Protein AF-A0A174WHJ7-F1 (afdb_monomer_lite)

Foldseek 3Di:
DDDDFDDKDWDADPVQQKIKIWGWDWDFDPPDPDRDIDIDTPDMDIGHNVRVVVVVVVVVVVVVVVPD

pLDDT: mean 87.86, std 11.75, range [47.97, 96.88]

Organism: NCBI:txid33039

Secondary structure (DSSP, 8-state):
------EEEEEEETTTTEEEEEEEEEEE--SSSS--EEEEEEEEEEEEHHHHHHHHHHHHHHHHTT--

Sequence (68 aa):
MLQYVNGFSCAMDSEKDELIIKLLQRSPDFTDDNDGVIMDEVATIVMGKVTAQRLLEGLKEMLEDEVV

Radius of gyration: 16.32 Å; chains: 1; bounding box: 34×21×48 Å

Structure (mmCIF, N/CA/C/O backbone):
data_AF-A0A174WHJ7-F1
#
_entry.id   AF-A0A174WHJ7-F1
#
loop_
_atom_site.group_PDB
_atom_site.id
_atom_site.type_symbol
_atom_site.label_atom_id
_atom_site.label_alt_id
_atom_site.label_comp_id
_atom_site.label_asym_id
_atom_site.label_entity_id
_atom_site.label_seq_id
_atom_site.pdbx_PDB_ins_code
_atom_site.Cartn_x
_atom_site.Cartn_y
_atom_site.Cartn_z
_atom_site.occupancy
_atom_site.B_iso_or_equiv
_atom_site.auth_seq_id
_atom_site.auth_comp_id
_atom_site.auth_asym_id
_atom_site.auth_atom_id
_atom_site.pdbx_PDB_model_num
ATOM 1 N N . MET A 1 1 ? 14.326 -9.740 -15.576 1.00 63.75 1 MET A N 1
ATOM 2 C CA . MET A 1 1 ? 14.706 -8.490 -14.889 1.00 63.75 1 MET A CA 1
ATOM 3 C C . MET A 1 1 ? 14.531 -8.736 -13.398 1.00 63.75 1 MET A C 1
ATOM 5 O O . MET A 1 1 ? 13.555 -9.388 -13.043 1.00 63.75 1 MET A O 1
ATOM 9 N N . LEU A 1 2 ? 15.495 -8.356 -12.557 1.00 78.25 2 LEU A N 1
ATOM 10 C CA . LEU A 1 2 ? 15.368 -8.542 -11.108 1.00 78.25 2 LEU A CA 1
ATOM 11 C C . LEU A 1 2 ? 14.306 -7.558 -10.596 1.00 78.25 2 LEU A C 1
ATOM 13 O O . LEU A 1 2 ? 14.413 -6.377 -10.909 1.00 78.25 2 LEU A O 1
ATOM 17 N N . GLN A 1 3 ? 13.296 -8.031 -9.864 1.00 82.38 3 GLN A N 1
ATOM 18 C CA . GLN A 1 3 ? 12.315 -7.149 -9.230 1.00 82.38 3 GLN A CA 1
ATOM 19 C C . GLN A 1 3 ? 12.831 -6.706 -7.861 1.00 82.38 3 GLN A C 1
ATOM 21 O O . GLN A 1 3 ? 13.258 -7.539 -7.060 1.00 82.38 3 GLN A O 1
ATOM 26 N N . TYR A 1 4 ? 12.790 -5.407 -7.592 1.00 90.69 4 TYR A N 1
ATOM 27 C CA . TYR A 1 4 ? 13.135 -4.819 -6.301 1.00 90.69 4 TYR A CA 1
ATOM 28 C C . TYR A 1 4 ? 12.238 -3.616 -6.014 1.00 90.69 4 TYR A C 1
ATOM 30 O O . TYR A 1 4 ? 11.741 -2.952 -6.918 1.00 90.69 4 TYR A O 1
ATOM 38 N N . VAL A 1 5 ? 12.034 -3.322 -4.734 1.00 94.06 5 VAL A N 1
ATOM 39 C CA . VAL A 1 5 ? 11.210 -2.191 -4.301 1.00 94.06 5 VAL A CA 1
ATOM 40 C C . VAL A 1 5 ? 12.123 -1.024 -3.950 1.00 94.06 5 VAL A C 1
ATOM 42 O O . VAL A 1 5 ? 12.994 -1.152 -3.093 1.00 94.06 5 VAL A O 1
ATOM 45 N N . ASN A 1 6 ? 11.920 0.118 -4.600 1.00 93.81 6 ASN A N 1
ATOM 46 C CA . ASN A 1 6 ? 12.610 1.377 -4.283 1.00 93.81 6 ASN A CA 1
ATOM 47 C C . ASN A 1 6 ? 11.649 2.578 -4.221 1.00 93.81 6 ASN A C 1
ATOM 49 O O . ASN A 1 6 ? 12.081 3.728 -4.152 1.00 93.81 6 ASN A O 1
ATOM 53 N N . GLY A 1 7 ? 10.343 2.324 -4.247 1.00 93.94 7 GLY A N 1
ATOM 54 C CA . GLY A 1 7 ? 9.318 3.331 -4.056 1.00 93.94 7 GLY A CA 1
ATOM 55 C C . GLY A 1 7 ? 8.034 2.717 -3.523 1.00 93.94 7 GLY A C 1
ATOM 56 O O . GLY A 1 7 ? 7.831 1.505 -3.563 1.00 93.94 7 GLY A O 1
ATOM 57 N N . PHE A 1 8 ? 7.146 3.573 -3.039 1.00 95.44 8 PHE A N 1
ATOM 58 C CA . PHE A 1 8 ? 5.786 3.185 -2.704 1.00 95.44 8 PHE A CA 1
ATOM 59 C C . PHE A 1 8 ? 4.816 4.333 -2.997 1.00 95.44 8 PHE A C 1
ATOM 61 O O . PHE A 1 8 ? 5.225 5.492 -3.123 1.00 95.44 8 PHE A O 1
ATOM 68 N N . SER A 1 9 ? 3.534 4.010 -3.112 1.00 94.75 9 SER A N 1
ATOM 69 C CA . SER A 1 9 ? 2.431 4.964 -3.045 1.00 94.75 9 SER A CA 1
ATOM 70 C C . SER A 1 9 ? 1.365 4.446 -2.086 1.00 94.75 9 SER A C 1
ATOM 72 O O . SER A 1 9 ? 1.289 3.250 -1.803 1.00 94.75 9 SER A O 1
ATOM 74 N N . CYS A 1 10 ? 0.575 5.361 -1.535 1.00 94.00 10 CYS A N 1
ATOM 75 C CA . CYS A 1 10 ? -0.426 5.054 -0.527 1.00 94.00 10 CYS A CA 1
ATOM 76 C C . CYS A 1 10 ? -1.729 5.783 -0.862 1.00 94.00 10 CYS A C 1
ATOM 78 O O . CYS A 1 10 ? -1.694 6.952 -1.254 1.00 94.00 10 CYS A O 1
ATOM 80 N N . ALA A 1 11 ? -2.858 5.096 -0.720 1.00 94.81 11 ALA A N 1
ATOM 81 C CA . ALA A 1 11 ? -4.191 5.644 -0.930 1.00 94.81 11 ALA A CA 1
ATOM 82 C C . ALA A 1 11 ? -5.182 5.059 0.084 1.00 94.81 11 ALA A C 1
ATOM 84 O O . ALA A 1 11 ? -4.979 3.960 0.596 1.00 94.81 11 ALA A O 1
ATOM 85 N N . MET A 1 12 ? -6.261 5.794 0.350 1.00 93.94 12 MET A N 1
ATOM 86 C CA . MET A 1 12 ? -7.378 5.334 1.174 1.00 93.94 12 MET A CA 1
ATOM 87 C C . MET A 1 12 ? -8.603 5.120 0.282 1.00 93.94 12 MET A C 1
ATOM 89 O O . MET A 1 12 ? -9.003 6.041 -0.430 1.00 93.94 12 MET A O 1
ATOM 93 N N . ASP A 1 13 ? -9.200 3.934 0.339 1.00 93.44 13 ASP A N 1
ATOM 94 C CA . ASP A 1 13 ? -10.538 3.663 -0.187 1.00 93.44 13 ASP A CA 1
ATOM 95 C C . ASP A 1 13 ? -11.554 4.013 0.909 1.00 93.44 13 ASP A C 1
ATOM 97 O O . ASP A 1 13 ? -11.707 3.295 1.899 1.00 93.44 13 ASP A O 1
ATOM 101 N N . SER A 1 14 ? -12.220 5.157 0.750 1.00 90.56 14 SER A N 1
ATOM 102 C CA . SER A 1 14 ? -13.190 5.670 1.721 1.00 90.56 14 SER A CA 1
ATOM 103 C C . SER A 1 14 ? -14.514 4.908 1.741 1.00 90.56 14 SER A C 1
ATOM 105 O O . SER A 1 14 ? -15.265 5.045 2.701 1.00 90.56 14 SER A O 1
ATOM 107 N N . GLU A 1 15 ? -14.841 4.148 0.693 1.00 93.50 15 GLU A N 1
ATOM 108 C CA . GLU A 1 15 ? -16.072 3.347 0.670 1.00 93.50 15 GLU A CA 1
ATOM 109 C C . GLU A 1 15 ? -15.900 2.063 1.482 1.00 93.50 15 GLU A C 1
ATOM 111 O O . GLU A 1 15 ? -16.841 1.605 2.133 1.00 93.50 15 GLU A O 1
ATOM 116 N N . LYS A 1 16 ? -14.691 1.494 1.460 1.00 92.44 16 LYS A N 1
ATOM 117 C CA . LYS A 1 16 ? -14.366 0.236 2.144 1.00 92.44 16 LYS A CA 1
ATOM 118 C C . LYS A 1 16 ? -13.614 0.414 3.459 1.00 92.44 16 LYS A C 1
ATOM 120 O O . LYS A 1 16 ? -13.389 -0.575 4.153 1.00 92.44 16 LYS A O 1
ATOM 125 N N . ASP A 1 17 ? -13.241 1.646 3.812 1.00 93.81 17 ASP A N 1
ATOM 126 C CA . ASP A 1 17 ? -12.353 1.945 4.942 1.00 93.81 17 ASP A CA 1
ATOM 127 C C . ASP A 1 17 ? -11.034 1.132 4.859 1.00 93.81 17 ASP A C 1
ATOM 129 O O . ASP A 1 17 ? -10.554 0.555 5.845 1.00 93.81 17 ASP A O 1
ATOM 133 N N . GLU A 1 18 ? -10.446 1.066 3.658 1.00 96.31 18 GLU A N 1
ATOM 134 C CA . GLU A 1 18 ? -9.228 0.300 3.363 1.00 96.31 18 GLU A CA 1
ATOM 135 C C . GLU A 1 18 ? -8.042 1.211 3.018 1.00 96.31 18 GLU A C 1
ATOM 137 O O . GLU A 1 18 ? -8.134 2.115 2.191 1.00 96.31 18 GLU A O 1
ATOM 142 N N . LEU A 1 19 ? -6.885 0.923 3.612 1.00 96.25 19 LEU A N 1
ATOM 143 C CA . LEU A 1 19 ? -5.595 1.492 3.247 1.00 96.25 19 LEU A CA 1
ATOM 144 C C . LEU A 1 19 ? -4.928 0.607 2.190 1.00 96.25 19 LEU A C 1
ATOM 146 O O . LEU A 1 19 ? -4.712 -0.586 2.415 1.00 96.25 19 LEU A O 1
ATOM 150 N N . ILE A 1 20 ? -4.550 1.202 1.065 1.00 96.38 20 ILE A N 1
ATOM 151 C CA . ILE A 1 20 ? -3.869 0.526 -0.038 1.00 96.38 20 ILE A CA 1
ATOM 152 C C . ILE A 1 20 ? -2.450 1.077 -0.140 1.00 96.38 20 ILE A C 1
ATOM 154 O O . ILE A 1 20 ? -2.258 2.276 -0.342 1.00 96.38 20 ILE A O 1
ATOM 158 N N . ILE A 1 21 ? -1.455 0.198 -0.044 1.00 96.38 21 ILE A N 1
ATOM 159 C CA . ILE A 1 21 ? -0.044 0.520 -0.263 1.00 96.38 21 ILE A CA 1
ATOM 160 C C . ILE A 1 21 ? 0.427 -0.229 -1.503 1.00 96.38 21 ILE A C 1
ATOM 162 O O . ILE A 1 21 ? 0.402 -1.459 -1.537 1.00 96.38 21 ILE A O 1
ATOM 166 N N . LYS A 1 22 ? 0.891 0.507 -2.510 1.00 96.69 22 LYS A N 1
ATOM 167 C CA . LYS A 1 22 ? 1.536 -0.064 -3.693 1.00 96.69 22 LYS A CA 1
ATOM 168 C C . LYS A 1 22 ? 3.037 0.072 -3.559 1.00 96.69 22 LYS A C 1
ATOM 170 O O . LYS A 1 22 ? 3.540 1.178 -3.383 1.00 96.69 22 LYS A O 1
ATOM 175 N N . LEU A 1 23 ? 3.747 -1.039 -3.660 1.00 96.50 23 LEU A N 1
ATOM 176 C CA . LEU A 1 23 ? 5.199 -1.082 -3.733 1.00 96.50 23 LEU A CA 1
ATOM 177 C C . LEU A 1 23 ? 5.607 -0.995 -5.197 1.00 96.50 23 LEU A C 1
ATOM 179 O O . LEU A 1 23 ? 5.102 -1.735 -6.041 1.00 96.50 23 LEU A O 1
ATOM 183 N N . LEU A 1 24 ? 6.503 -0.061 -5.487 1.00 95.50 24 LEU A N 1
ATOM 184 C CA . LEU A 1 24 ? 6.865 0.334 -6.837 1.00 95.50 24 LEU A CA 1
ATOM 185 C C . LEU A 1 24 ? 8.357 0.108 -7.071 1.00 95.50 24 LEU A C 1
ATOM 187 O O . LEU A 1 24 ? 9.187 0.329 -6.181 1.00 95.50 24 LEU A O 1
ATOM 191 N N . GLN A 1 25 ? 8.682 -0.264 -8.301 1.00 94.62 25 GLN A N 1
ATOM 192 C CA . GLN A 1 25 ? 10.025 -0.205 -8.845 1.00 94.62 25 GLN A CA 1
ATOM 193 C C . GLN A 1 25 ? 10.102 0.982 -9.800 1.00 94.62 25 GLN A C 1
ATOM 195 O O . GLN A 1 25 ? 9.382 1.060 -10.789 1.00 94.62 25 GLN A O 1
ATOM 200 N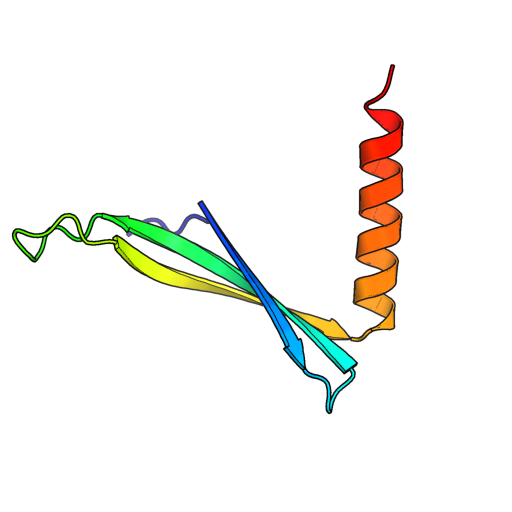 N . ARG A 1 26 ? 10.993 1.915 -9.486 1.00 91.56 26 ARG A N 1
ATOM 201 C CA . ARG A 1 26 ? 11.349 3.054 -10.323 1.00 91.56 26 ARG A CA 1
ATOM 202 C C . ARG A 1 26 ? 12.646 2.723 -11.032 1.00 91.56 26 ARG A C 1
ATOM 204 O O . ARG A 1 26 ? 13.651 2.462 -10.362 1.00 91.56 26 ARG A O 1
ATOM 211 N N . SER A 1 27 ? 12.631 2.739 -12.353 1.00 89.56 27 SER A N 1
ATOM 212 C CA . SER A 1 27 ? 13.833 2.552 -13.164 1.00 89.56 27 SER A CA 1
ATOM 213 C C . SER A 1 27 ? 13.938 3.655 -14.214 1.00 89.56 27 SER A C 1
ATOM 215 O O . SER A 1 27 ? 12.908 4.200 -14.611 1.00 89.56 27 SER A O 1
ATOM 217 N N . PRO A 1 28 ? 15.154 4.051 -14.621 1.00 87.31 28 PRO A N 1
ATOM 218 C CA . PRO A 1 28 ? 15.308 5.012 -15.702 1.00 87.31 28 PRO A CA 1
ATOM 219 C C . PRO A 1 28 ? 14.687 4.453 -16.982 1.00 87.31 28 PRO A C 1
ATOM 221 O O . PRO A 1 28 ? 14.865 3.271 -17.293 1.00 87.31 28 PRO A O 1
ATOM 224 N N . ASP A 1 29 ? 13.971 5.300 -17.710 1.00 86.06 29 ASP A N 1
ATOM 225 C CA . ASP A 1 29 ? 13.548 4.983 -19.064 1.00 86.06 29 ASP A CA 1
ATOM 226 C C . ASP A 1 29 ? 14.714 5.248 -20.018 1.00 86.06 29 ASP A C 1
ATOM 228 O O . ASP A 1 29 ? 15.166 6.379 -20.156 1.00 86.06 29 ASP A O 1
ATOM 232 N N . PHE A 1 30 ? 15.230 4.194 -20.649 1.00 79.44 30 PHE A N 1
ATOM 233 C CA . PHE A 1 30 ? 16.313 4.296 -21.633 1.00 79.44 30 PHE A CA 1
ATOM 234 C C . PHE A 1 30 ? 15.797 4.297 -23.079 1.00 79.44 30 PHE A C 1
ATOM 236 O O . PHE A 1 30 ? 16.594 4.185 -24.011 1.00 79.44 30 PHE A O 1
ATOM 243 N N . THR A 1 31 ? 14.474 4.326 -23.276 1.00 76.19 31 THR A N 1
ATOM 244 C CA . THR A 1 31 ? 13.851 4.230 -24.605 1.00 76.19 31 THR A CA 1
ATOM 245 C C . THR A 1 31 ? 13.537 5.580 -25.244 1.00 76.19 31 THR A C 1
ATOM 247 O O . THR A 1 31 ? 13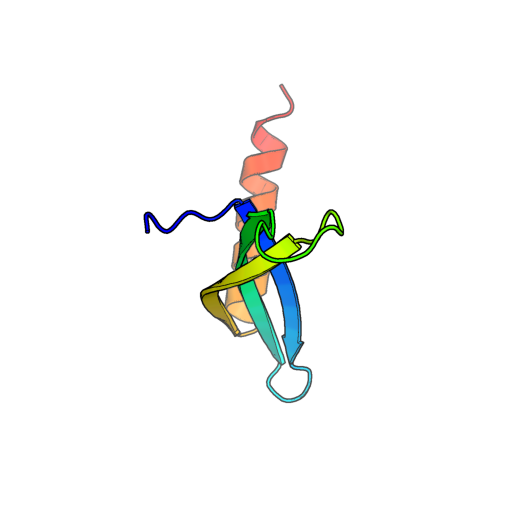.279 5.614 -26.446 1.00 76.19 31 THR A O 1
ATOM 250 N N . ASP A 1 32 ? 13.627 6.675 -24.487 1.00 65.50 32 ASP A N 1
ATOM 251 C CA . ASP A 1 32 ? 13.384 8.039 -24.961 1.00 65.50 32 ASP A CA 1
ATOM 252 C C . ASP A 1 32 ? 14.555 8.957 -24.556 1.00 65.50 32 ASP A C 1
ATOM 254 O O . ASP A 1 32 ? 15.157 8.761 -23.504 1.00 65.50 32 ASP A O 1
ATOM 258 N N . ASP A 1 33 ? 14.883 9.972 -25.366 1.00 68.12 33 ASP A N 1
ATOM 259 C CA . ASP A 1 33 ? 15.970 10.948 -25.091 1.00 68.12 33 ASP A CA 1
ATOM 260 C C . ASP A 1 33 ? 15.638 11.902 -23.916 1.00 68.12 33 ASP A C 1
ATOM 262 O O . ASP A 1 33 ? 16.388 12.829 -23.602 1.00 68.12 33 ASP A O 1
ATOM 266 N N . ASN A 1 34 ? 14.490 11.696 -23.270 1.00 63.56 34 ASN A N 1
ATOM 267 C CA . ASN A 1 34 ? 14.092 12.372 -22.046 1.00 63.56 34 ASN A CA 1
ATOM 268 C C . ASN A 1 34 ? 14.472 11.503 -20.846 1.00 63.56 34 ASN A C 1
ATOM 270 O O . ASN A 1 34 ? 14.241 10.299 -20.875 1.00 63.56 34 ASN A O 1
ATOM 274 N N . ASP A 1 35 ? 14.966 12.124 -19.769 1.00 69.25 35 ASP A N 1
ATOM 275 C CA . ASP A 1 35 ? 15.234 11.500 -18.459 1.00 69.25 35 A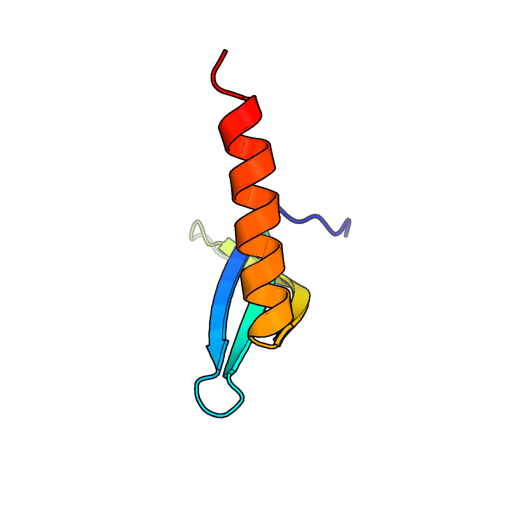SP A CA 1
ATOM 276 C C . ASP A 1 35 ? 13.932 10.997 -17.784 1.00 69.25 35 ASP A C 1
ATOM 278 O O . ASP A 1 35 ? 13.500 11.480 -16.732 1.00 69.25 35 ASP A O 1
ATOM 282 N N . GLY A 1 36 ? 13.248 10.055 -18.429 1.00 78.12 36 GLY A N 1
ATOM 283 C CA . GLY A 1 36 ? 12.003 9.455 -17.991 1.00 78.12 36 GLY A CA 1
ATOM 284 C C . GLY A 1 36 ? 12.234 8.440 -16.880 1.00 78.12 36 GLY A C 1
ATOM 285 O O . GLY A 1 36 ? 13.322 7.891 -16.701 1.00 78.12 36 GLY A O 1
ATOM 286 N N . VAL A 1 37 ? 11.182 8.171 -16.112 1.00 84.50 37 VAL A N 1
ATOM 287 C CA . VAL A 1 37 ? 11.188 7.133 -15.079 1.00 84.50 37 VAL A CA 1
ATOM 288 C C . VAL A 1 37 ? 10.041 6.175 -15.356 1.00 84.50 37 VAL A C 1
ATOM 290 O O . VAL A 1 37 ? 8.874 6.570 -15.325 1.00 84.50 37 VAL A O 1
ATOM 293 N N . ILE A 1 38 ? 10.377 4.907 -15.577 1.00 88.06 38 ILE A N 1
ATOM 294 C CA . ILE A 1 38 ? 9.419 3.807 -15.650 1.00 88.06 38 ILE A CA 1
ATOM 295 C C . ILE A 1 38 ? 9.031 3.425 -14.224 1.00 88.06 38 ILE A C 1
ATOM 297 O O . ILE A 1 38 ? 9.888 3.255 -13.350 1.00 88.06 38 ILE A O 1
ATOM 301 N N . MET A 1 39 ? 7.726 3.303 -13.999 1.00 90.31 39 MET A N 1
ATOM 302 C CA . MET A 1 39 ? 7.130 2.956 -12.714 1.00 90.31 39 MET A CA 1
ATOM 303 C C . MET A 1 39 ? 6.414 1.613 -12.845 1.00 90.31 39 MET A C 1
ATOM 305 O O . MET A 1 39 ? 5.314 1.554 -13.391 1.00 90.31 39 MET A O 1
ATOM 309 N N . ASP A 1 40 ? 7.013 0.557 -12.307 1.00 92.12 40 ASP A N 1
ATOM 310 C CA . ASP A 1 40 ? 6.420 -0.779 -12.281 1.00 92.12 40 ASP A CA 1
ATOM 311 C C . ASP A 1 40 ? 5.809 -1.073 -10.908 1.00 92.12 40 ASP A C 1
ATOM 313 O O . ASP A 1 40 ? 6.417 -0.807 -9.869 1.00 92.12 40 ASP A O 1
ATOM 317 N N . GLU A 1 41 ? 4.609 -1.652 -10.883 1.00 93.88 41 GLU A N 1
ATOM 318 C CA . GLU A 1 41 ? 4.018 -2.170 -9.647 1.00 93.88 41 GLU A CA 1
ATOM 319 C C . GLU A 1 41 ? 4.634 -3.535 -9.316 1.00 93.88 41 GLU A C 1
ATOM 321 O O . GLU A 1 41 ? 4.554 -4.473 -10.108 1.00 93.88 41 GLU A O 1
ATOM 326 N N . VAL A 1 42 ? 5.247 -3.646 -8.137 1.00 95.00 42 VAL A N 1
ATOM 327 C CA . VAL A 1 42 ? 5.861 -4.892 -7.651 1.00 95.00 42 VAL A CA 1
ATOM 328 C C . VAL A 1 42 ? 4.871 -5.681 -6.802 1.00 95.00 42 VAL A C 1
ATOM 330 O O . VAL A 1 42 ? 4.743 -6.893 -6.954 1.00 95.00 42 VAL A O 1
ATOM 333 N N . ALA A 1 43 ? 4.175 -5.000 -5.891 1.00 95.25 43 ALA A N 1
ATOM 334 C CA . ALA A 1 43 ? 3.191 -5.615 -5.010 1.00 95.25 43 ALA A CA 1
ATOM 335 C C . ALA A 1 43 ? 2.172 -4.587 -4.518 1.00 95.25 43 ALA A C 1
ATOM 337 O O . ALA A 1 43 ? 2.483 -3.403 -4.391 1.00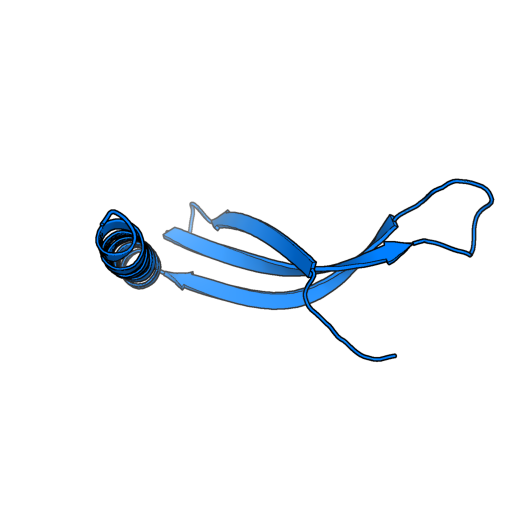 95.25 43 ALA A O 1
ATOM 338 N N . THR A 1 44 ? 0.984 -5.064 -4.156 1.00 96.38 44 THR A N 1
ATOM 339 C CA . THR A 1 44 ? -0.058 -4.255 -3.522 1.00 96.38 44 THR A CA 1
ATOM 340 C C . THR A 1 44 ? -0.478 -4.902 -2.209 1.00 96.38 44 THR A C 1
ATOM 342 O O . THR A 1 44 ? -0.792 -6.091 -2.161 1.00 96.38 44 THR A O 1
ATOM 345 N N . ILE A 1 45 ? -0.491 -4.108 -1.142 1.00 95.50 45 ILE A N 1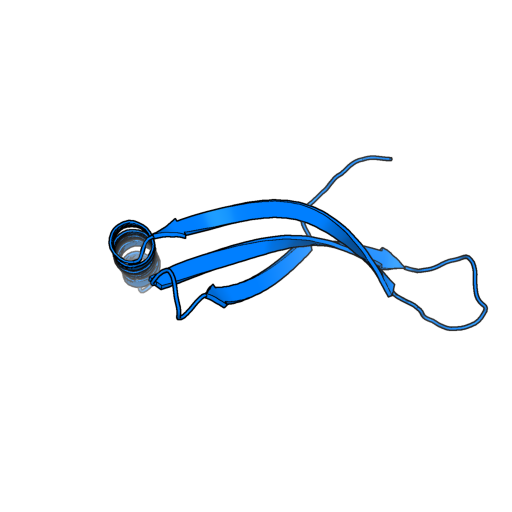
ATOM 346 C CA . ILE A 1 45 ? -0.974 -4.488 0.183 1.00 95.50 45 ILE A CA 1
ATOM 347 C C . ILE A 1 45 ? -2.272 -3.725 0.430 1.00 95.50 45 ILE A C 1
ATOM 349 O O . ILE A 1 45 ? -2.286 -2.496 0.384 1.00 95.50 45 ILE A O 1
ATOM 353 N N . VAL A 1 46 ? -3.349 -4.454 0.714 1.00 96.44 46 VAL A N 1
ATOM 354 C CA . VAL A 1 46 ? -4.646 -3.883 1.094 1.00 96.44 46 VAL A CA 1
ATOM 355 C C . VAL A 1 46 ? -4.912 -4.236 2.547 1.00 96.44 46 VAL A C 1
ATOM 357 O O . VAL A 1 46 ? -4.834 -5.402 2.937 1.00 96.44 46 VAL A O 1
ATOM 360 N N . MET A 1 47 ? -5.198 -3.227 3.359 1.00 96.88 47 MET A N 1
ATOM 361 C CA . MET A 1 47 ? -5.447 -3.379 4.785 1.00 96.88 47 MET A CA 1
ATOM 362 C C . MET A 1 47 ? -6.745 -2.690 5.161 1.00 96.88 47 MET A C 1
ATOM 364 O O . MET A 1 47 ? -6.895 -1.493 4.950 1.00 96.88 47 MET A O 1
ATOM 368 N N . GLY A 1 48 ? -7.650 -3.413 5.814 1.00 96.75 48 GLY A N 1
ATOM 369 C CA . GLY A 1 48 ? -8.777 -2.773 6.486 1.00 96.75 48 GLY A CA 1
ATOM 370 C C . GLY A 1 48 ? -8.306 -1.868 7.629 1.00 96.75 48 GLY A C 1
ATOM 371 O O . GLY A 1 48 ? -7.236 -2.080 8.215 1.00 96.75 48 GLY A O 1
ATOM 372 N N . LYS A 1 49 ? -9.140 -0.891 7.989 1.00 93.56 49 LYS A N 1
ATOM 373 C CA . LYS A 1 49 ? -8.899 0.112 9.038 1.00 93.56 49 LYS A CA 1
ATOM 374 C C . LYS A 1 49 ? -8.210 -0.408 10.302 1.00 93.56 49 LYS A C 1
ATOM 376 O O . LYS A 1 49 ? -7.226 0.183 10.732 1.00 93.56 49 LYS A O 1
ATOM 381 N N . VAL A 1 50 ? -8.690 -1.507 10.891 1.00 95.56 50 VAL A N 1
ATOM 382 C CA . VAL A 1 50 ? -8.124 -2.050 12.144 1.00 95.56 50 VAL A CA 1
ATOM 383 C C . VAL A 1 50 ? -6.678 -2.508 11.949 1.00 95.56 50 VAL A C 1
ATOM 385 O O . VAL A 1 50 ? -5.815 -2.199 12.766 1.00 95.56 50 VAL A O 1
ATOM 388 N N . THR A 1 51 ? -6.391 -3.217 10.856 1.00 95.88 51 THR A N 1
ATOM 389 C CA . THR A 1 51 ? -5.032 -3.676 10.538 1.00 95.88 51 THR A CA 1
ATOM 390 C C . THR A 1 51 ? -4.113 -2.494 10.235 1.00 95.88 51 THR A C 1
ATOM 392 O O . THR A 1 51 ? -2.989 -2.462 10.726 1.00 95.88 51 THR A O 1
ATOM 395 N N . ALA A 1 52 ? -4.603 -1.494 9.497 1.00 93.88 52 ALA A N 1
ATOM 396 C CA . ALA A 1 52 ? -3.850 -0.276 9.198 1.00 93.88 52 ALA A CA 1
ATOM 397 C C . ALA A 1 52 ? -3.515 0.538 10.464 1.00 93.88 52 ALA A C 1
ATOM 399 O O . ALA A 1 52 ? -2.398 1.034 10.602 1.00 93.88 52 ALA A O 1
ATOM 400 N N . GLN A 1 53 ? -4.451 0.640 11.413 1.00 93.88 53 GLN A N 1
ATOM 401 C CA . GLN A 1 53 ? -4.225 1.298 12.705 1.00 93.88 53 GLN A CA 1
ATOM 402 C C . GLN A 1 53 ? -3.178 0.562 13.545 1.00 93.88 53 GLN A C 1
ATOM 404 O O . GLN A 1 53 ? -2.253 1.193 14.046 1.00 93.88 53 GLN A O 1
ATOM 409 N N . ARG A 1 54 ? -3.264 -0.770 13.625 1.00 95.62 54 ARG A N 1
ATOM 410 C CA . ARG A 1 54 ? -2.269 -1.583 14.342 1.00 95.62 54 ARG A CA 1
ATOM 411 C C . ARG A 1 54 ? -0.880 -1.495 13.721 1.00 95.62 54 ARG A C 1
ATOM 413 O O . ARG A 1 54 ? 0.105 -1.475 14.447 1.00 95.62 54 ARG A O 1
ATOM 420 N N . LEU A 1 55 ? -0.795 -1.428 12.390 1.00 92.56 55 LEU A N 1
ATOM 421 C CA . LEU A 1 55 ? 0.476 -1.197 11.707 1.00 92.56 55 LEU A CA 1
ATOM 422 C C . LEU A 1 55 ? 1.081 0.148 12.129 1.00 92.56 55 LEU A C 1
ATOM 424 O O . LEU A 1 55 ? 2.264 0.204 12.442 1.00 92.56 55 LEU A O 1
ATOM 428 N N . LEU A 1 56 ? 0.281 1.216 12.172 1.00 91.62 56 LEU A N 1
ATOM 429 C CA . LEU A 1 56 ? 0.746 2.529 12.623 1.00 91.62 56 LEU A CA 1
ATOM 430 C C . LEU A 1 56 ? 1.234 2.503 14.078 1.00 91.62 56 LEU A C 1
ATOM 432 O O . LEU A 1 56 ? 2.261 3.104 14.372 1.00 91.62 56 LEU A O 1
ATOM 436 N N . GLU A 1 57 ? 0.501 1.842 14.974 1.00 94.19 57 GLU A N 1
ATOM 437 C CA . GLU A 1 57 ? 0.889 1.692 16.383 1.00 94.19 57 GLU A CA 1
ATOM 438 C C . GLU A 1 57 ? 2.227 0.958 16.510 1.00 94.19 57 GLU A C 1
ATOM 440 O O . GLU A 1 57 ? 3.157 1.504 17.096 1.00 94.19 57 GLU A O 1
ATOM 445 N N . GLY A 1 58 ? 2.375 -0.199 15.858 1.00 94.06 58 GLY A N 1
ATOM 446 C CA . GLY A 1 58 ? 3.632 -0.951 15.883 1.00 94.06 58 GLY A CA 1
ATOM 447 C C . GLY A 1 58 ? 4.810 -0.182 15.275 1.00 94.06 58 GLY A C 1
ATOM 448 O O . GLY A 1 58 ? 5.914 -0.226 15.807 1.00 94.06 58 GLY A O 1
ATOM 449 N N . LEU A 1 59 ? 4.589 0.579 14.196 1.00 91.38 59 LEU A N 1
ATOM 450 C CA . LEU A 1 59 ? 5.635 1.432 13.617 1.00 91.38 59 LEU A CA 1
ATOM 451 C C . LEU A 1 59 ? 6.048 2.569 14.559 1.00 91.38 59 LEU A C 1
ATOM 453 O O . LEU A 1 59 ? 7.224 2.916 14.597 1.00 91.38 59 LEU A O 1
ATOM 457 N N . LYS A 1 60 ? 5.106 3.157 15.307 1.00 91.94 60 LYS A N 1
ATOM 458 C CA . LYS A 1 60 ? 5.420 4.192 16.302 1.00 91.94 60 LYS A CA 1
ATOM 459 C C . LYS A 1 60 ? 6.254 3.632 17.445 1.00 91.94 60 LYS A C 1
ATOM 461 O O . LYS A 1 60 ? 7.266 4.237 17.767 1.00 91.94 60 LYS A O 1
ATOM 466 N N . GLU A 1 61 ? 5.877 2.475 17.985 1.00 93.69 61 GLU A N 1
ATOM 467 C CA . GLU A 1 61 ? 6.646 1.796 19.037 1.00 93.69 61 GLU A CA 1
ATOM 468 C C . GLU A 1 61 ? 8.097 1.554 18.593 1.00 93.69 61 GLU A C 1
ATOM 470 O O . GLU A 1 61 ? 9.032 1.896 19.309 1.00 93.69 61 GLU A O 1
ATOM 475 N N . MET A 1 62 ? 8.296 1.060 17.365 1.00 91.00 62 MET A N 1
ATOM 476 C CA . MET A 1 62 ? 9.638 0.817 16.823 1.00 91.00 62 MET A CA 1
ATOM 477 C C . MET A 1 62 ? 10.472 2.094 16.643 1.00 91.00 62 MET A C 1
ATOM 479 O O . MET A 1 62 ? 11.683 2.054 16.827 1.00 91.00 62 MET A O 1
ATOM 483 N N . LEU A 1 63 ? 9.847 3.209 16.252 1.00 88.12 63 LEU A N 1
ATOM 484 C CA . LEU A 1 63 ? 10.539 4.487 16.038 1.00 88.12 63 LEU A CA 1
ATOM 485 C C . LEU A 1 63 ? 10.80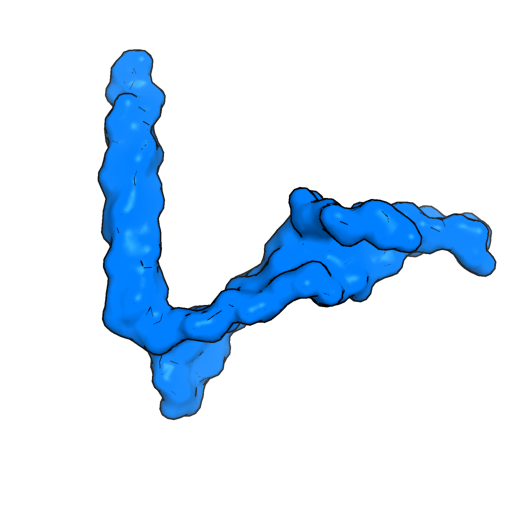9 5.242 17.347 1.00 88.12 63 LEU A C 1
ATOM 487 O O . LEU A 1 63 ? 11.756 6.023 17.415 1.00 88.12 63 LEU A O 1
ATOM 491 N N . GLU A 1 64 ? 9.986 5.039 18.375 1.00 80.00 64 GLU A N 1
ATOM 492 C CA . GLU A 1 64 ? 10.182 5.635 19.702 1.00 80.00 64 GLU A CA 1
ATOM 493 C C . GLU A 1 64 ? 11.367 4.992 20.447 1.00 80.00 64 GLU A C 1
ATOM 495 O O . GLU A 1 64 ? 12.078 5.695 21.166 1.00 80.00 64 GLU A O 1
ATOM 500 N N . ASP A 1 65 ? 11.660 3.711 20.193 1.00 60.62 65 ASP A N 1
ATOM 501 C CA . ASP A 1 65 ? 12.833 3.003 20.736 1.00 60.62 65 ASP A CA 1
ATOM 502 C C . ASP A 1 65 ? 14.177 3.409 20.083 1.00 60.62 65 ASP A C 1
ATOM 504 O O . ASP A 1 65 ? 15.241 3.115 20.631 1.00 60.62 65 ASP A O 1
ATOM 508 N N . GLU A 1 66 ? 14.170 4.114 18.943 1.00 57.44 66 GLU A N 1
ATOM 509 C CA . GLU A 1 66 ? 15.391 4.616 18.280 1.00 57.44 66 GLU A CA 1
ATOM 510 C C . GLU A 1 66 ? 15.873 5.982 18.822 1.00 57.44 66 GLU A C 1
ATOM 512 O O . GLU A 1 66 ? 16.917 6.484 18.398 1.00 57.44 66 GLU A O 1
ATOM 517 N N . VAL A 1 67 ? 15.156 6.589 19.779 1.00 53.59 67 VAL A N 1
ATOM 518 C CA . VAL A 1 67 ? 15.541 7.858 20.425 1.00 53.59 67 VAL A CA 1
ATOM 519 C C . VAL A 1 67 ? 16.274 7.591 21.750 1.00 53.59 67 VAL A C 1
ATOM 521 O O . VAL A 1 67 ? 15.751 7.875 22.828 1.00 53.59 67 VAL A O 1
ATOM 524 N N . VAL A 1 68 ? 17.498 7.052 21.683 1.00 47.97 68 VAL A N 1
ATOM 525 C CA . VAL A 1 68 ? 18.450 6.982 22.818 1.00 47.97 68 VAL A CA 1
ATOM 526 C C . VAL A 1 68 ? 19.834 7.452 22.392 1.00 47.97 68 VAL A C 1
ATOM 528 O O . VAL A 1 68 ? 20.369 6.910 21.401 1.00 47.97 68 VAL A O 1
#